Protein AF-A0AAW1YCJ4-F1 (afdb_monomer_lite)

Radius of gyration: 26.88 Å; chains: 1; bounding box: 49×48×68 Å

pLDDT: mean 75.42, std 14.74, range [35.38, 97.5]

Organism: Rubus argutus (NCBI:txid59490)

Structure (mmCIF, N/CA/C/O backbone):
data_AF-A0AAW1YCJ4-F1
#
_entry.id   AF-A0AAW1YCJ4-F1
#
loop_
_atom_site.group_PDB
_atom_site.id
_atom_site.type_symbol
_atom_site.label_atom_id
_atom_site.label_alt_id
_atom_site.label_comp_id
_atom_site.label_asym_id
_atom_site.label_entity_id
_atom_site.label_seq_id
_atom_site.pdbx_PDB_ins_code
_atom_site.Cartn_x
_atom_site.Cartn_y
_atom_site.Cartn_z
_atom_site.occupancy
_atom_site.B_iso_or_equiv
_atom_site.auth_seq_id
_atom_site.auth_comp_id
_atom_site.auth_asym_id
_atom_site.auth_atom_id
_atom_site.pdbx_PDB_model_num
ATOM 1 N N . MET A 1 1 ? -15.587 28.814 17.901 1.00 35.38 1 MET A N 1
ATOM 2 C CA . MET A 1 1 ? -14.704 28.420 19.012 1.00 35.38 1 MET A CA 1
ATOM 3 C C . MET A 1 1 ? -15.588 27.613 19.930 1.00 35.38 1 MET A C 1
ATOM 5 O O . MET A 1 1 ? -16.273 28.190 20.758 1.00 35.38 1 MET A O 1
ATOM 9 N N . GLU A 1 2 ? -15.748 26.332 19.601 1.00 38.03 2 GLU A N 1
ATOM 10 C CA . GLU A 1 2 ? -16.569 25.430 20.404 1.00 38.03 2 GLU A CA 1
ATOM 11 C C . GLU A 1 2 ? -15.737 25.008 21.605 1.00 38.03 2 GLU A C 1
ATOM 13 O O . GLU A 1 2 ? -14.583 24.598 21.477 1.00 38.03 2 GLU A O 1
ATOM 18 N N . ASP A 1 3 ? -16.332 25.284 22.752 1.00 40.31 3 ASP A N 1
ATOM 19 C CA . ASP A 1 3 ? -15.802 25.145 24.088 1.00 40.31 3 ASP A CA 1
ATOM 20 C C . ASP A 1 3 ? -15.390 23.690 24.331 1.00 40.31 3 ASP A C 1
ATOM 22 O O . ASP A 1 3 ? -16.190 22.767 24.164 1.00 40.31 3 ASP A O 1
ATOM 26 N N . LEU A 1 4 ? -14.122 23.493 24.691 1.00 43.03 4 LEU A N 1
ATOM 27 C CA . LEU A 1 4 ? -13.600 22.248 25.245 1.00 43.03 4 LEU A CA 1
ATOM 28 C C . LEU A 1 4 ? -14.215 22.105 26.638 1.00 43.03 4 LEU A C 1
ATOM 30 O O . LEU A 1 4 ? -13.541 22.348 27.635 1.00 43.03 4 LEU A O 1
ATOM 34 N N . SER A 1 5 ? -15.509 21.782 26.685 1.00 47.81 5 SER A N 1
ATOM 35 C CA . SER A 1 5 ? -16.250 21.572 27.920 1.00 47.81 5 SER A CA 1
ATOM 36 C C . SER A 1 5 ? -15.460 20.592 28.772 1.00 47.81 5 SER A C 1
ATOM 38 O O . SER A 1 5 ? -15.243 19.445 28.367 1.00 47.81 5 SER A O 1
ATOM 40 N N . GLU A 1 6 ? -14.974 21.115 29.893 1.00 52.53 6 GLU A N 1
ATOM 41 C CA . GLU A 1 6 ? -14.174 20.451 30.905 1.00 52.53 6 GLU A CA 1
ATOM 42 C C . GLU A 1 6 ? -14.609 18.991 31.049 1.00 52.53 6 GLU A C 1
ATOM 44 O O . GLU A 1 6 ? -15.739 18.691 31.434 1.00 52.53 6 GLU A O 1
ATOM 49 N N . ILE A 1 7 ? -13.709 18.065 30.708 1.00 55.66 7 ILE A N 1
ATOM 50 C CA . ILE A 1 7 ? -13.880 16.651 31.035 1.00 55.66 7 ILE A CA 1
ATOM 51 C C . ILE A 1 7 ? -13.683 16.563 32.547 1.00 55.66 7 ILE A C 1
ATOM 53 O O . ILE A 1 7 ? -12.591 16.289 33.046 1.00 55.66 7 ILE A O 1
ATOM 57 N N . GLU A 1 8 ? -14.741 16.878 33.284 1.00 51.66 8 GLU A N 1
ATOM 58 C CA . GLU A 1 8 ? -14.833 16.636 34.709 1.00 51.66 8 GLU A CA 1
ATOM 59 C C . GLU A 1 8 ? -14.819 15.114 34.881 1.00 51.66 8 GLU A C 1
ATOM 61 O O . GLU A 1 8 ? -15.822 14.421 34.689 1.00 51.66 8 GLU A O 1
ATOM 66 N N . ILE A 1 9 ? -13.638 14.560 35.169 1.00 59.78 9 ILE A N 1
ATOM 67 C CA . ILE A 1 9 ? -13.502 13.179 35.629 1.00 59.78 9 ILE A CA 1
ATOM 68 C C . ILE A 1 9 ? -14.198 13.146 36.988 1.00 59.78 9 ILE A C 1
ATOM 70 O O . ILE A 1 9 ? -13.589 13.429 38.019 1.00 59.78 9 ILE A O 1
ATOM 74 N N . GLY A 1 10 ? -15.507 12.889 36.976 1.00 56.84 10 GLY A N 1
ATOM 75 C CA . GLY A 1 10 ? -16.305 12.822 38.191 1.00 56.84 10 GLY A CA 1
ATOM 76 C C . GLY A 1 10 ? -15.645 11.851 39.167 1.00 56.84 10 GLY A C 1
ATOM 77 O O . GLY A 1 10 ? -15.229 10.759 38.772 1.00 56.84 10 GLY A O 1
ATOM 78 N N . SER A 1 11 ? -15.526 12.243 40.437 1.00 65.69 11 SER A N 1
ATOM 79 C CA . SER A 1 11 ? -14.757 11.509 41.457 1.00 65.69 11 SER A CA 1
ATOM 80 C C . SER A 1 11 ? -15.355 10.149 41.863 1.00 65.69 11 SER A C 1
ATOM 82 O O . SER A 1 11 ? -14.858 9.502 42.784 1.00 65.69 11 SER A O 1
ATOM 84 N N . SER A 1 12 ? -16.409 9.699 41.173 1.00 74.50 12 SER A N 1
ATOM 85 C CA . SER A 1 12 ? -17.064 8.412 41.375 1.00 74.50 12 SER A CA 1
ATOM 86 C C . SER A 1 12 ? -16.624 7.376 40.336 1.00 74.50 12 SER A C 1
ATOM 88 O O . SER A 1 12 ? -16.378 7.673 39.165 1.00 74.50 12 SER A O 1
ATOM 90 N N . VAL A 1 13 ? -16.593 6.113 40.757 1.00 77.56 13 VAL A N 1
ATOM 91 C CA . VAL A 1 13 ? -16.317 4.960 39.887 1.00 77.56 13 VAL A CA 1
ATOM 92 C C . VAL A 1 13 ? -17.329 4.876 38.733 1.00 77.56 13 VAL A C 1
ATOM 94 O O . VAL A 1 13 ? -16.962 4.512 37.619 1.00 77.56 13 VAL A O 1
ATOM 97 N N . GLU A 1 14 ? -18.584 5.280 38.952 1.00 80.12 14 GLU A N 1
ATOM 98 C CA . GLU A 1 14 ? -19.620 5.271 37.908 1.00 80.12 14 GLU A CA 1
ATOM 99 C C . GLU A 1 14 ? -19.409 6.333 36.823 1.00 80.12 14 GLU A C 1
ATOM 101 O O . GLU A 1 14 ? -19.688 6.067 35.654 1.00 80.12 14 GLU A O 1
ATOM 106 N N . SER A 1 15 ? -18.910 7.526 37.164 1.00 82.94 15 SER A N 1
ATOM 107 C CA . SER A 1 15 ? -18.580 8.555 36.164 1.00 82.94 15 SER A CA 1
ATOM 108 C C . SER A 1 15 ? -17.369 8.155 35.330 1.00 82.94 15 SER A C 1
ATOM 110 O O . SER A 1 15 ? -17.369 8.368 34.118 1.00 82.94 15 SER A O 1
ATOM 112 N N . PHE A 1 16 ? -16.379 7.505 35.948 1.00 85.25 16 PHE A N 1
ATOM 113 C CA . PHE A 1 16 ? -15.245 6.945 35.219 1.00 85.25 16 PHE A CA 1
ATOM 114 C C . PHE A 1 16 ? -15.681 5.830 34.260 1.00 85.25 16 PHE A C 1
ATOM 116 O O . PHE A 1 16 ? -15.295 5.847 33.094 1.00 85.25 16 PHE A O 1
ATOM 123 N N . GLN A 1 17 ? -16.537 4.905 34.709 1.00 87.56 17 GLN A N 1
ATOM 124 C CA . GLN A 1 17 ? -17.033 3.823 33.856 1.00 87.56 17 GLN A CA 1
ATOM 125 C C . GLN A 1 17 ? -17.807 4.361 32.645 1.00 87.56 17 GLN A C 1
ATOM 127 O O . GLN A 1 17 ? -17.512 3.982 31.516 1.00 87.56 17 GLN A O 1
ATOM 132 N N . LYS A 1 18 ? -18.715 5.324 32.858 1.00 89.38 18 LYS A N 1
ATOM 133 C CA . LYS A 1 18 ? -19.440 5.989 31.762 1.00 89.38 18 LYS A CA 1
ATOM 134 C C . LYS A 1 18 ? -18.503 6.686 30.780 1.00 89.38 18 LYS A C 1
ATOM 136 O O . LYS A 1 18 ? -18.738 6.639 29.579 1.00 89.38 18 LYS A O 1
ATOM 141 N N . PHE A 1 19 ? -17.439 7.326 31.266 1.00 89.62 19 PHE A N 1
ATOM 142 C CA . PHE A 1 19 ? -16.442 7.941 30.392 1.00 89.62 19 PHE A CA 1
ATOM 143 C C . PHE A 1 19 ? -15.709 6.898 29.540 1.00 89.62 19 PHE A C 1
ATOM 145 O O . PHE A 1 19 ? -15.552 7.093 28.335 1.00 89.62 19 PHE A O 1
ATOM 152 N N . VAL A 1 20 ? -15.296 5.779 30.140 1.00 91.94 20 VAL A N 1
ATOM 153 C CA . VAL A 1 20 ? -14.650 4.669 29.422 1.00 91.94 20 VAL A CA 1
ATOM 154 C C . VAL A 1 20 ? -15.582 4.089 28.358 1.00 91.94 20 VAL A C 1
ATOM 156 O O . VAL A 1 20 ? -15.143 3.853 27.231 1.00 91.94 20 VAL A O 1
ATOM 159 N N . ASP A 1 21 ? -16.862 3.919 28.681 1.00 93.44 21 ASP A N 1
ATOM 160 C CA . ASP A 1 21 ? -17.866 3.422 27.741 1.00 93.44 21 ASP A CA 1
ATOM 161 C C . ASP A 1 21 ? -18.061 4.401 26.568 1.00 93.44 21 ASP A C 1
ATOM 163 O O . ASP A 1 21 ? -18.008 3.986 25.409 1.00 93.44 21 ASP A O 1
ATOM 167 N N . SER A 1 22 ? -18.145 5.709 26.839 1.00 94.00 22 SER A N 1
ATOM 168 C CA . SER A 1 22 ? -18.222 6.748 25.799 1.00 94.00 22 SER A CA 1
ATOM 169 C C . SER A 1 22 ? -16.988 6.778 24.891 1.00 94.00 22 SER A C 1
ATOM 171 O O . SER A 1 22 ? -17.112 6.877 23.671 1.00 94.00 22 SER A O 1
ATOM 173 N N . GLN A 1 23 ? -15.779 6.669 25.455 1.00 96.12 23 GLN A N 1
ATOM 174 C CA . GLN A 1 23 ? -14.547 6.595 24.657 1.00 96.12 23 GLN A CA 1
ATOM 175 C C . GLN A 1 23 ? -14.527 5.334 23.791 1.00 96.12 23 GLN A C 1
ATOM 177 O O . GLN A 1 23 ? -14.135 5.376 22.624 1.00 96.12 23 GLN A O 1
ATOM 182 N N . ARG A 1 24 ? -14.994 4.207 24.335 1.00 95.62 24 ARG A N 1
ATOM 183 C CA . ARG A 1 24 ? -15.113 2.956 23.589 1.00 95.62 24 ARG A CA 1
ATOM 184 C C . ARG A 1 24 ? -16.055 3.117 22.397 1.00 95.62 24 ARG A C 1
ATOM 186 O O . ARG A 1 24 ? -15.674 2.724 21.295 1.00 95.62 24 ARG A O 1
ATOM 193 N N . GLU A 1 25 ? -17.237 3.695 22.589 1.00 96.25 25 GLU A N 1
ATOM 194 C CA . GLU A 1 25 ? -18.203 3.938 21.506 1.00 96.25 25 GLU A CA 1
ATOM 195 C C . GLU A 1 25 ? -17.657 4.884 20.431 1.00 96.25 25 GLU A C 1
ATOM 197 O O . GLU A 1 25 ? -17.811 4.616 19.233 1.00 96.25 25 GLU A O 1
ATOM 202 N N . LEU A 1 26 ? -16.953 5.942 20.843 1.00 96.25 26 LEU A N 1
ATOM 203 C CA . LEU A 1 26 ? -16.289 6.867 19.927 1.00 96.25 26 LEU A CA 1
ATOM 204 C C . LEU A 1 26 ? -15.269 6.134 19.047 1.00 96.25 26 LEU A C 1
ATOM 206 O O . LEU A 1 26 ? -15.311 6.261 17.823 1.00 96.25 26 LEU A O 1
ATOM 210 N N . PHE A 1 27 ? -14.388 5.328 19.648 1.00 97.06 27 PHE A N 1
ATOM 211 C CA . PHE A 1 27 ? -13.388 4.577 18.889 1.00 97.06 27 PHE A CA 1
ATOM 212 C C . PHE A 1 27 ? -14.021 3.576 17.922 1.00 97.06 27 PHE A C 1
ATOM 214 O O . PHE A 1 27 ? -13.554 3.456 16.792 1.00 97.06 27 PHE A O 1
ATOM 221 N N . HIS A 1 28 ? -15.095 2.888 18.322 1.00 97.50 28 HIS A N 1
ATOM 222 C CA . HIS A 1 28 ? -15.799 1.970 17.417 1.00 97.50 28 HIS A CA 1
ATOM 223 C C . HIS A 1 28 ? -16.393 2.727 16.222 1.00 97.50 28 HIS A C 1
ATOM 225 O O . HIS A 1 28 ? -16.199 2.314 15.081 1.00 97.50 28 HIS A O 1
ATOM 231 N N . SER A 1 29 ? -17.023 3.880 16.467 1.00 96.19 29 SER A N 1
ATOM 232 C CA . SER A 1 29 ? -17.588 4.718 15.402 1.00 96.19 29 SER A CA 1
ATOM 233 C C . SER A 1 29 ? -16.514 5.218 14.428 1.00 96.19 29 SER A C 1
ATOM 235 O O . SER A 1 29 ? -16.694 5.153 13.213 1.00 96.19 29 SER A O 1
ATOM 237 N N . GLN A 1 30 ? -15.361 5.655 14.943 1.00 97.06 30 GLN A N 1
ATOM 238 C CA . GLN A 1 30 ? -14.235 6.103 14.117 1.00 97.06 30 GLN A CA 1
ATOM 239 C C . GLN A 1 30 ? -13.641 4.969 13.273 1.00 97.06 30 GLN A C 1
ATOM 241 O O . GLN A 1 30 ? -13.305 5.175 12.105 1.00 97.06 30 GLN A O 1
ATOM 246 N N . ILE A 1 31 ? -13.523 3.764 13.836 1.00 95.69 31 ILE A N 1
ATOM 247 C CA . ILE A 1 31 ? -13.051 2.583 13.102 1.00 95.69 31 ILE A CA 1
ATOM 248 C C . ILE A 1 31 ? -14.015 2.248 11.958 1.00 95.69 31 ILE A C 1
ATOM 250 O O . ILE A 1 31 ? -13.563 2.021 10.832 1.00 95.69 31 ILE A O 1
ATOM 254 N N . ASP A 1 32 ? -15.324 2.281 12.208 1.00 96.62 32 ASP A N 1
ATOM 255 C CA . ASP A 1 32 ? -16.339 2.011 11.187 1.00 96.62 32 ASP A CA 1
ATOM 256 C C . ASP A 1 32 ? -16.290 3.030 10.038 1.00 96.62 32 ASP A C 1
ATOM 258 O O . ASP A 1 32 ? -16.412 2.671 8.860 1.00 96.62 32 ASP A O 1
ATOM 262 N N . GLU A 1 33 ? -16.090 4.312 10.350 1.00 96.25 33 GLU A N 1
ATOM 263 C CA . GLU A 1 33 ? -15.912 5.361 9.342 1.00 96.25 33 GLU A CA 1
ATOM 264 C C . GLU A 1 33 ? -14.638 5.159 8.520 1.00 96.25 33 GLU A C 1
ATOM 266 O O . GLU A 1 33 ? -14.688 5.189 7.285 1.00 96.25 33 GLU A O 1
ATOM 271 N N . LEU A 1 34 ? -13.509 4.877 9.176 1.00 93.81 34 LEU A N 1
ATOM 272 C CA . LEU A 1 34 ? -12.247 4.575 8.498 1.00 93.81 34 LEU A CA 1
ATOM 273 C C . LEU A 1 34 ? -12.391 3.368 7.567 1.00 93.81 34 LEU A C 1
ATOM 275 O O . LEU A 1 34 ? -11.945 3.412 6.417 1.00 93.81 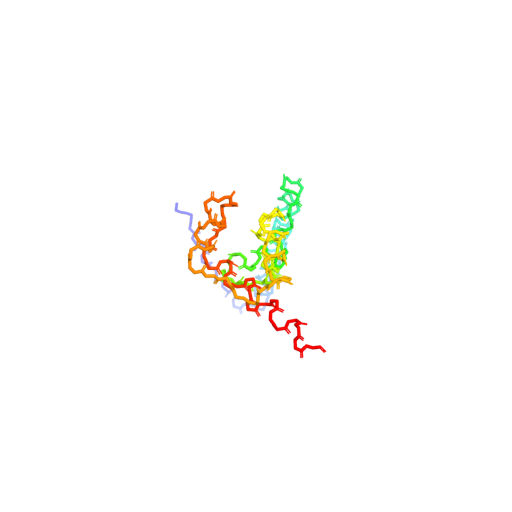34 LEU A O 1
ATOM 279 N N . GLN A 1 35 ? -13.072 2.313 8.015 1.00 92.88 35 GLN A N 1
ATOM 280 C CA . GLN A 1 35 ? -13.329 1.132 7.200 1.00 92.88 35 GLN A CA 1
ATOM 281 C C . GLN A 1 35 ? -14.182 1.470 5.969 1.00 92.88 35 GLN A C 1
ATOM 283 O O . GLN A 1 35 ? -13.859 1.035 4.859 1.00 92.88 35 GLN A O 1
ATOM 288 N N . LYS A 1 36 ? -15.234 2.285 6.124 1.00 95.50 36 LYS A N 1
ATOM 289 C CA . LYS A 1 36 ? -16.053 2.755 4.991 1.00 95.50 36 LYS A CA 1
ATOM 290 C C . LYS A 1 36 ? -15.223 3.540 3.980 1.00 95.50 36 LYS A C 1
ATOM 292 O O . LYS A 1 36 ? -15.371 3.313 2.775 1.00 95.50 36 LYS A O 1
ATOM 297 N N . ILE A 1 37 ? -14.346 4.429 4.444 1.00 93.44 37 ILE A N 1
ATOM 298 C CA . ILE A 1 37 ? -13.459 5.219 3.578 1.00 93.44 37 ILE A CA 1
ATOM 299 C C . ILE A 1 37 ? -12.520 4.297 2.801 1.00 93.44 37 ILE A C 1
ATOM 301 O O . ILE A 1 37 ? -12.466 4.381 1.574 1.00 93.44 37 ILE A O 1
ATOM 305 N N . VAL A 1 38 ? -11.843 3.374 3.487 1.00 91.25 38 VAL A N 1
ATOM 306 C CA . VAL A 1 38 ? -10.912 2.410 2.877 1.00 91.25 38 VAL A CA 1
ATOM 307 C C . VAL A 1 38 ? -11.603 1.562 1.810 1.00 91.25 38 VAL A C 1
ATOM 309 O O . VAL A 1 38 ? -11.104 1.437 0.689 1.00 91.25 38 VAL A O 1
ATOM 312 N N . VAL A 1 39 ? -12.787 1.023 2.116 1.00 92.12 39 VAL A N 1
ATOM 313 C CA . VAL A 1 39 ? -13.573 0.228 1.161 1.00 92.12 39 VAL A CA 1
ATOM 314 C C . VAL A 1 39 ? -13.995 1.074 -0.040 1.00 92.12 39 VAL A C 1
ATOM 316 O O . VAL A 1 39 ? -13.924 0.611 -1.179 1.00 92.12 39 VAL A O 1
ATOM 319 N N . THR A 1 40 ? -14.429 2.312 0.192 1.00 92.56 40 THR A N 1
ATOM 320 C CA . THR A 1 40 ? -14.865 3.219 -0.877 1.00 92.56 40 THR A CA 1
ATOM 321 C C . THR A 1 40 ? -13.706 3.594 -1.792 1.00 92.56 40 THR A C 1
ATOM 323 O O . THR A 1 40 ? -13.841 3.508 -3.011 1.00 92.56 40 THR A O 1
ATOM 326 N N . GLN A 1 41 ? -12.544 3.928 -1.231 1.00 87.12 41 GLN A N 1
ATOM 327 C CA . GLN A 1 41 ? -11.335 4.192 -2.007 1.00 87.12 41 GLN A CA 1
ATOM 328 C C . GLN A 1 41 ? -10.947 2.981 -2.848 1.00 87.12 41 GLN A C 1
ATOM 330 O O . GLN A 1 41 ? -10.743 3.131 -4.048 1.00 87.12 41 GLN A O 1
ATOM 335 N N . CYS A 1 42 ? -10.943 1.781 -2.262 1.00 88.94 42 CYS A N 1
ATOM 336 C CA . CYS A 1 42 ? -10.623 0.559 -2.995 1.00 88.94 42 CYS A CA 1
ATOM 337 C C . CYS A 1 42 ? -11.589 0.312 -4.166 1.00 88.94 42 CYS A C 1
ATOM 339 O O . CYS A 1 42 ? -11.158 -0.125 -5.230 1.00 88.94 42 CYS A O 1
ATOM 341 N N . LYS A 1 43 ? -12.883 0.624 -4.005 1.00 89.31 43 LYS A N 1
ATOM 342 C CA . LYS A 1 43 ? -13.876 0.534 -5.091 1.00 89.31 43 LYS A CA 1
ATOM 343 C C . LYS A 1 43 ? -13.643 1.564 -6.198 1.00 89.31 43 LYS A C 1
ATOM 345 O O . LYS A 1 43 ? -13.869 1.249 -7.360 1.00 89.31 43 LYS A O 1
ATOM 350 N N . LEU A 1 44 ? -13.229 2.782 -5.847 1.00 90.06 44 LEU A N 1
ATOM 351 C CA . LEU A 1 44 ? -13.034 3.876 -6.804 1.00 90.06 44 LEU A CA 1
ATOM 352 C C . LEU A 1 44 ? -11.705 3.781 -7.561 1.00 90.06 44 LEU A C 1
ATOM 354 O O . LEU A 1 44 ? -11.652 4.120 -8.739 1.00 90.06 44 LEU A O 1
ATOM 358 N N . THR A 1 45 ? -10.635 3.341 -6.899 1.00 84.88 45 THR A N 1
ATOM 359 C CA . THR A 1 45 ? -9.279 3.313 -7.473 1.00 84.88 45 THR A CA 1
ATOM 360 C C . THR A 1 45 ? -8.851 1.921 -7.928 1.00 84.88 45 THR A C 1
ATOM 362 O O . THR A 1 45 ? -7.866 1.795 -8.651 1.00 84.88 45 THR A O 1
ATOM 365 N N . GLY A 1 46 ? -9.547 0.869 -7.483 1.00 82.94 46 GLY A N 1
ATOM 366 C CA . GLY A 1 46 ? -9.132 -0.521 -7.683 1.00 82.94 46 GLY A CA 1
ATOM 367 C C . GLY A 1 46 ? -7.885 -0.919 -6.882 1.00 82.94 46 GLY A C 1
ATOM 368 O O . GLY A 1 46 ? -7.443 -2.061 -6.983 1.00 82.94 46 GLY A O 1
ATOM 369 N N . ALA A 1 47 ? -7.317 -0.009 -6.083 1.00 79.81 47 ALA A N 1
ATOM 370 C CA . ALA A 1 47 ? -6.110 -0.230 -5.297 1.00 79.81 47 ALA A CA 1
ATOM 371 C C . ALA A 1 47 ? -6.446 -0.350 -3.806 1.00 79.81 47 ALA A C 1
ATOM 373 O O . ALA A 1 47 ? -7.200 0.454 -3.260 1.00 79.81 47 ALA A O 1
ATOM 374 N N . ASN A 1 48 ? -5.853 -1.335 -3.127 1.00 81.88 48 ASN A N 1
ATOM 375 C CA . ASN A 1 48 ? -6.015 -1.509 -1.685 1.00 81.88 48 ASN A CA 1
ATOM 376 C C . ASN A 1 48 ? -5.105 -0.514 -0.928 1.00 81.88 48 ASN A C 1
ATOM 378 O O . ASN A 1 48 ? -3.879 -0.676 -0.978 1.00 81.88 48 ASN A O 1
ATOM 382 N N . PRO A 1 49 ? -5.656 0.473 -0.193 1.00 77.62 49 PRO A N 1
ATOM 383 C CA . PRO A 1 49 ? -4.856 1.470 0.523 1.00 77.62 49 PRO A CA 1
ATOM 384 C C . PRO A 1 49 ? -4.073 0.880 1.708 1.00 77.62 49 PRO A C 1
ATOM 386 O O . PRO A 1 49 ? -3.109 1.490 2.156 1.00 77.62 49 PRO A O 1
ATOM 389 N N . LEU A 1 50 ? -4.436 -0.320 2.179 1.00 81.19 50 LEU A N 1
ATOM 390 C CA . LEU A 1 50 ? -3.700 -1.074 3.202 1.00 81.19 50 LEU A CA 1
ATOM 391 C C . LEU A 1 50 ? -2.702 -2.079 2.603 1.00 81.19 50 LEU A C 1
ATOM 393 O O . LEU A 1 50 ? -2.129 -2.890 3.328 1.00 81.19 50 LEU A O 1
ATOM 397 N N . SER A 1 51 ? -2.511 -2.082 1.281 1.00 80.69 51 SER A N 1
ATOM 398 C CA . SER A 1 51 ? -1.507 -2.948 0.663 1.00 80.69 51 SER A CA 1
ATOM 399 C C . SER A 1 51 ? -0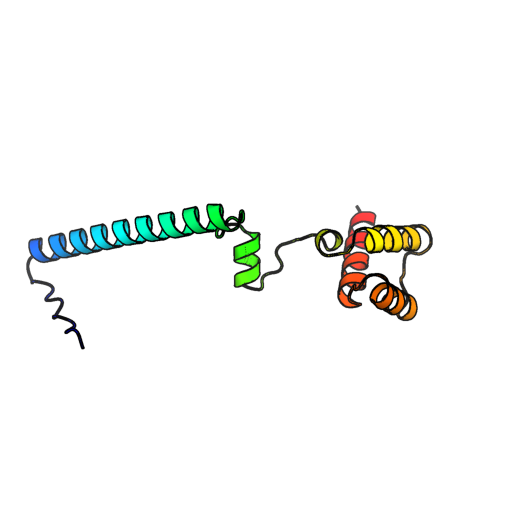.097 -2.544 1.086 1.00 80.69 51 SER A C 1
ATOM 401 O O . SER A 1 51 ? 0.215 -1.366 1.277 1.00 80.69 51 SER A O 1
ATOM 403 N N . GLN A 1 52 ? 0.779 -3.544 1.179 1.00 74.19 52 GLN A N 1
ATOM 404 C CA . GLN A 1 52 ? 2.180 -3.345 1.527 1.00 74.19 52 GLN A CA 1
ATOM 405 C C . GLN A 1 52 ? 2.869 -2.360 0.569 1.00 74.19 52 GLN A C 1
ATOM 407 O O . GLN A 1 52 ? 3.660 -1.547 1.025 1.00 74.19 52 GLN A O 1
ATOM 412 N N . GLU A 1 53 ? 2.526 -2.370 -0.724 1.00 69.12 53 GLU A N 1
ATOM 413 C CA . GLU A 1 53 ? 3.061 -1.420 -1.711 1.00 69.12 53 GLU A CA 1
ATOM 414 C C . GLU A 1 53 ? 2.692 0.037 -1.399 1.00 69.12 53 GLU A C 1
ATOM 416 O O . GLU A 1 53 ? 3.534 0.927 -1.513 1.00 69.12 53 GLU A O 1
ATOM 421 N N . MET A 1 54 ? 1.449 0.287 -0.978 1.00 73.19 54 MET A N 1
ATOM 422 C CA . MET A 1 54 ? 0.985 1.629 -0.618 1.00 73.19 54 MET A CA 1
ATOM 423 C C . MET A 1 54 ? 1.647 2.120 0.672 1.00 73.19 54 MET A C 1
ATOM 425 O O . MET A 1 54 ? 2.094 3.266 0.735 1.00 73.19 54 MET A O 1
ATOM 429 N N . ALA A 1 55 ? 1.781 1.244 1.673 1.00 76.88 55 ALA A N 1
ATOM 430 C CA . ALA A 1 55 ? 2.502 1.551 2.909 1.00 76.88 55 ALA A CA 1
ATOM 431 C C . ALA A 1 55 ? 3.993 1.829 2.648 1.00 76.88 55 ALA A C 1
ATOM 433 O O . ALA A 1 55 ? 4.552 2.782 3.191 1.00 76.88 55 ALA A O 1
ATOM 434 N N . ALA A 1 56 ? 4.617 1.041 1.768 1.00 74.62 56 ALA A N 1
ATOM 435 C CA . ALA A 1 56 ? 5.991 1.232 1.315 1.00 74.62 56 ALA A CA 1
ATOM 436 C C . ALA A 1 56 ? 6.180 2.615 0.681 1.00 74.62 56 ALA A C 1
ATOM 438 O O . ALA A 1 56 ? 7.078 3.359 1.069 1.00 74.62 56 ALA A O 1
ATOM 439 N N . GLY A 1 57 ? 5.285 2.980 -0.245 1.00 69.69 57 GLY A N 1
ATOM 440 C CA . GLY A 1 57 ? 5.306 4.271 -0.926 1.00 69.69 57 GLY A CA 1
ATOM 441 C C . GLY A 1 57 ? 5.149 5.451 0.033 1.00 69.69 57 GLY A C 1
ATOM 442 O O . GLY A 1 57 ? 5.916 6.407 -0.049 1.00 69.69 57 GLY A O 1
ATOM 443 N N . ALA A 1 58 ? 4.213 5.368 0.984 1.00 74.38 58 ALA A N 1
ATOM 444 C CA . ALA A 1 58 ? 3.986 6.422 1.977 1.00 74.38 58 ALA A CA 1
ATOM 445 C C . ALA A 1 58 ? 5.173 6.603 2.940 1.00 74.38 58 ALA A C 1
ATOM 447 O O . ALA A 1 58 ? 5.502 7.726 3.318 1.00 74.38 58 ALA A O 1
ATOM 448 N N . LEU A 1 59 ? 5.836 5.505 3.310 1.00 77.94 59 LEU A N 1
ATOM 449 C CA . LEU A 1 59 ? 6.997 5.513 4.204 1.00 77.94 59 LEU A CA 1
ATOM 450 C C . LEU A 1 59 ? 8.333 5.673 3.459 1.00 77.94 59 LEU A C 1
ATOM 452 O O . LEU A 1 59 ? 9.387 5.639 4.090 1.00 77.94 59 LEU A O 1
ATOM 456 N N . SER A 1 60 ? 8.308 5.848 2.131 1.00 68.06 60 SER A N 1
ATOM 457 C CA . SER A 1 60 ? 9.504 5.869 1.268 1.00 68.06 60 SER A CA 1
ATOM 458 C C . SER A 1 60 ? 10.416 4.643 1.449 1.00 68.06 60 SER A C 1
ATOM 460 O O . SER A 1 60 ? 11.631 4.7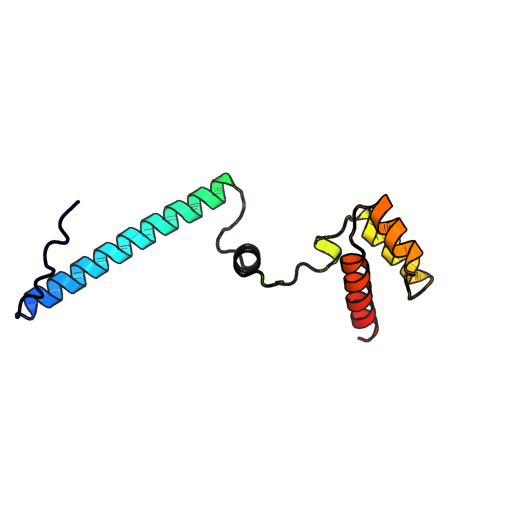18 1.266 1.00 68.06 60 SER A O 1
ATOM 462 N N . ILE A 1 61 ? 9.834 3.501 1.816 1.00 69.75 61 ILE A N 1
ATOM 463 C CA . ILE A 1 61 ? 10.533 2.225 1.957 1.00 69.75 61 ILE A CA 1
ATOM 464 C C . ILE A 1 61 ? 10.450 1.512 0.609 1.00 69.75 61 ILE A C 1
ATOM 466 O O . ILE A 1 61 ? 9.363 1.276 0.090 1.00 69.75 61 ILE A O 1
ATOM 470 N N . ASN A 1 62 ? 11.588 1.121 0.039 1.00 62.78 62 ASN A N 1
ATOM 471 C CA . ASN A 1 62 ? 11.606 0.316 -1.181 1.00 62.78 62 ASN A CA 1
ATOM 472 C C . ASN A 1 62 ? 11.258 -1.142 -0.854 1.00 62.78 62 ASN A C 1
ATOM 474 O O . ASN A 1 62 ? 12.134 -1.968 -0.602 1.00 62.78 62 ASN A O 1
ATOM 478 N N . ILE A 1 63 ? 9.966 -1.472 -0.864 1.00 59.75 63 ILE A N 1
ATOM 479 C CA . ILE A 1 63 ? 9.510 -2.862 -0.807 1.00 59.75 63 ILE A CA 1
ATOM 480 C C . ILE A 1 63 ? 9.472 -3.405 -2.234 1.00 59.75 63 ILE A C 1
ATOM 482 O O . ILE A 1 63 ? 8.467 -3.310 -2.928 1.00 59.75 63 ILE A O 1
ATOM 486 N N . GLY A 1 64 ? 10.614 -3.938 -2.667 1.00 53.88 64 GLY A N 1
ATOM 487 C CA . GLY A 1 64 ? 10.716 -5.105 -3.545 1.00 53.88 64 GLY A CA 1
ATOM 488 C C . GLY A 1 64 ? 9.798 -5.219 -4.767 1.00 53.88 64 GLY A C 1
ATOM 489 O O . GLY A 1 64 ? 9.473 -6.347 -5.133 1.00 53.88 64 GLY A O 1
ATOM 490 N N . LYS A 1 65 ? 9.432 -4.131 -5.457 1.00 51.78 65 LYS A N 1
ATOM 491 C CA . LYS A 1 65 ? 9.171 -4.259 -6.898 1.00 51.78 65 LYS A CA 1
ATOM 492 C C . LYS A 1 65 ? 10.506 -4.654 -7.497 1.00 51.78 65 LYS A C 1
ATOM 494 O O . LYS A 1 65 ? 11.477 -3.911 -7.345 1.00 51.78 65 LYS A O 1
ATOM 499 N N . ARG A 1 66 ? 10.605 -5.851 -8.087 1.00 52.66 66 ARG A N 1
ATOM 500 C CA . ARG A 1 66 ? 11.870 -6.237 -8.723 1.00 52.66 66 ARG A CA 1
ATOM 501 C C . ARG A 1 66 ? 12.178 -5.145 -9.752 1.00 52.66 66 ARG A C 1
ATOM 503 O O . ARG A 1 66 ? 11.233 -4.642 -10.356 1.00 52.66 66 ARG A O 1
ATOM 510 N N . PRO A 1 67 ? 13.442 -4.763 -9.995 1.00 52.69 67 PRO A N 1
ATOM 511 C CA . PRO A 1 67 ? 13.763 -3.698 -10.952 1.00 52.69 67 PRO A CA 1
ATOM 512 C C . PRO A 1 67 ? 13.068 -3.892 -12.311 1.00 52.69 67 PRO A C 1
ATOM 514 O O . PRO A 1 67 ? 12.681 -2.930 -12.962 1.00 52.69 67 PRO A O 1
ATOM 517 N N . ARG A 1 68 ? 12.801 -5.149 -12.690 1.00 52.16 68 ARG A N 1
ATOM 518 C CA . ARG A 1 68 ? 12.004 -5.553 -13.857 1.00 52.16 68 ARG A CA 1
ATOM 519 C C . ARG A 1 68 ? 10.554 -5.025 -13.887 1.00 52.16 68 ARG A C 1
ATOM 521 O O . ARG A 1 68 ? 10.024 -4.820 -14.964 1.00 52.16 68 ARG A O 1
ATOM 528 N N . ASP A 1 69 ? 9.902 -4.804 -12.748 1.00 55.62 69 ASP A N 1
ATOM 529 C CA . ASP A 1 69 ? 8.493 -4.384 -12.674 1.00 55.62 69 ASP A CA 1
ATOM 530 C C . ASP A 1 69 ? 8.351 -2.850 -12.799 1.00 55.62 69 ASP A C 1
ATOM 532 O O . ASP A 1 69 ? 7.257 -2.330 -13.005 1.00 55.62 69 ASP A O 1
ATOM 536 N N . LEU A 1 70 ? 9.472 -2.121 -12.697 1.00 56.12 70 LEU A N 1
ATOM 537 C CA . LEU A 1 70 ? 9.575 -0.666 -12.877 1.00 56.12 70 LEU A CA 1
ATOM 538 C C . LEU A 1 70 ? 10.168 -0.273 -14.239 1.00 56.12 70 LEU A C 1
ATOM 540 O O . LEU A 1 70 ? 10.198 0.912 -14.580 1.00 56.12 70 LEU A O 1
ATOM 544 N N . LEU A 1 71 ? 10.664 -1.245 -15.006 1.00 65.94 71 LEU A N 1
ATOM 545 C CA . LEU A 1 71 ? 11.327 -1.016 -16.284 1.00 65.94 71 LEU A CA 1
ATOM 546 C C . LEU A 1 71 ? 10.413 -1.385 -17.450 1.00 65.94 71 LEU A C 1
ATOM 548 O O . LEU A 1 71 ? 9.637 -2.334 -17.403 1.00 65.94 71 LEU A O 1
ATOM 552 N N . ASN A 1 72 ? 10.531 -0.626 -18.538 1.00 71.19 72 ASN A N 1
ATOM 553 C CA . ASN A 1 72 ? 9.842 -0.931 -19.785 1.00 71.19 72 ASN A CA 1
ATOM 554 C C . ASN A 1 72 ? 10.208 -2.365 -20.241 1.00 71.19 72 ASN A C 1
ATOM 556 O O . ASN A 1 72 ? 11.402 -2.652 -20.365 1.00 71.19 72 ASN A O 1
ATOM 560 N N . PRO A 1 73 ? 9.239 -3.245 -20.565 1.00 74.56 73 PRO A N 1
ATOM 561 C CA . PRO A 1 73 ? 9.510 -4.615 -21.016 1.00 74.56 73 PRO A CA 1
ATOM 562 C C . PRO A 1 73 ? 10.497 -4.701 -22.187 1.00 74.56 73 PRO A C 1
ATOM 564 O O . PRO A 1 73 ? 11.308 -5.622 -22.265 1.00 74.56 73 PRO A O 1
ATOM 567 N N . LYS A 1 74 ? 10.487 -3.704 -23.083 1.00 78.19 74 LYS A N 1
ATOM 568 C CA . LYS A 1 74 ? 11.446 -3.618 -24.196 1.00 78.19 74 LYS A CA 1
ATOM 569 C C . LYS A 1 74 ? 12.874 -3.350 -23.715 1.00 78.19 74 LYS A C 1
ATOM 571 O O . LYS A 1 74 ? 13.812 -3.900 -24.282 1.00 78.19 74 LYS A O 1
ATOM 576 N N . ALA A 1 75 ? 13.029 -2.543 -22.666 1.00 79.12 75 ALA A N 1
ATOM 577 C CA . ALA A 1 75 ? 14.325 -2.260 -22.059 1.00 79.12 75 ALA A CA 1
ATOM 578 C C . ALA A 1 75 ? 14.901 -3.509 -21.387 1.00 79.12 75 ALA A C 1
ATOM 580 O O . ALA A 1 75 ? 16.093 -3.762 -21.503 1.00 79.12 75 ALA A O 1
ATOM 581 N N . ILE A 1 76 ? 14.051 -4.309 -20.738 1.00 78.75 76 ILE A N 1
ATOM 582 C CA . ILE A 1 76 ? 14.451 -5.557 -20.075 1.00 78.75 76 ILE A CA 1
ATOM 583 C C . ILE A 1 76 ? 14.972 -6.560 -21.101 1.00 78.75 76 ILE A C 1
ATOM 585 O O . ILE A 1 76 ? 16.092 -7.039 -20.958 1.00 78.75 76 ILE A O 1
ATOM 589 N N . ASN A 1 77 ? 14.217 -6.806 -22.176 1.00 81.38 77 ASN A N 1
ATOM 590 C CA . ASN A 1 77 ? 14.642 -7.717 -23.242 1.00 81.38 77 ASN A CA 1
ATOM 591 C C . ASN A 1 77 ? 15.965 -7.270 -23.882 1.00 81.38 77 ASN A C 1
ATOM 593 O O . ASN A 1 77 ? 16.825 -8.094 -24.195 1.00 81.38 77 ASN A O 1
ATOM 597 N N . TYR A 1 78 ? 16.149 -5.959 -24.058 1.00 81.69 78 TYR A N 1
ATOM 598 C CA . TYR A 1 78 ? 17.387 -5.404 -24.594 1.00 81.69 78 TYR A CA 1
ATOM 599 C C . TYR A 1 78 ? 18.563 -5.572 -23.621 1.00 81.69 78 TYR A C 1
ATOM 601 O O . TYR A 1 78 ? 19.626 -6.039 -24.025 1.00 81.69 78 TYR A O 1
ATOM 609 N N . MET A 1 79 ? 18.376 -5.264 -22.332 1.00 79.31 79 MET A N 1
ATOM 610 C CA . MET A 1 79 ? 19.406 -5.463 -21.305 1.00 79.31 79 MET A CA 1
ATOM 611 C C . MET A 1 79 ? 19.789 -6.941 -21.158 1.00 79.31 79 MET A C 1
ATOM 613 O O . MET A 1 79 ? 20.974 -7.240 -21.078 1.00 79.31 79 MET A O 1
ATOM 617 N N . GLN A 1 80 ? 18.826 -7.866 -21.209 1.00 79.81 80 GLN A N 1
ATOM 618 C CA . GLN A 1 80 ? 19.085 -9.313 -21.200 1.00 79.81 80 GLN A CA 1
ATOM 619 C C . GLN A 1 80 ? 19.835 -9.785 -22.452 1.00 79.81 80 GLN A C 1
ATOM 621 O O . GLN A 1 80 ? 20.724 -10.629 -22.356 1.00 79.81 80 GLN A O 1
ATOM 626 N N . SER A 1 81 ? 19.518 -9.220 -23.621 1.00 80.12 81 SER A N 1
ATOM 627 C CA . SER A 1 81 ? 20.234 -9.521 -24.869 1.00 80.12 81 SER A CA 1
ATOM 628 C C . SER A 1 81 ? 21.690 -9.057 -24.810 1.00 80.12 81 SER A C 1
ATOM 630 O O . SER A 1 81 ? 22.577 -9.777 -25.258 1.00 80.12 81 SER A O 1
ATOM 632 N N . ILE A 1 82 ? 21.952 -7.883 -24.219 1.00 76.56 82 ILE A N 1
ATOM 633 C CA . ILE A 1 82 ? 23.322 -7.417 -23.964 1.00 76.56 82 ILE A CA 1
ATOM 634 C C . ILE A 1 82 ? 24.016 -8.336 -22.958 1.00 76.56 82 ILE A C 1
ATOM 636 O O . ILE A 1 82 ? 25.138 -8.759 -23.218 1.00 76.56 82 ILE A O 1
ATOM 640 N N . PHE A 1 83 ? 23.346 -8.682 -21.856 1.00 73.81 83 PHE A N 1
ATOM 641 C CA . PHE A 1 83 ? 23.918 -9.522 -20.803 1.00 73.81 83 PHE A 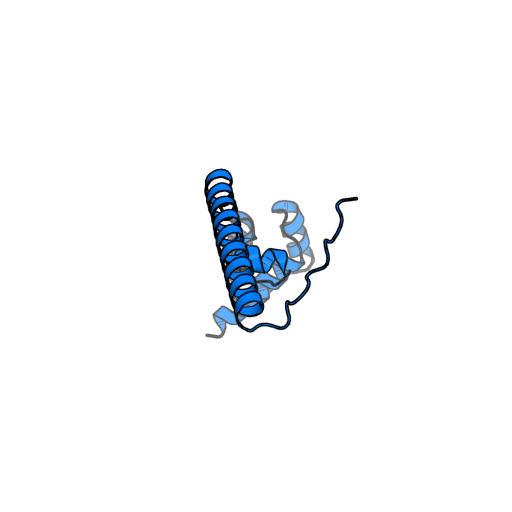CA 1
ATOM 642 C C . PHE A 1 83 ? 24.264 -10.934 -21.295 1.00 73.81 83 PHE A C 1
ATOM 644 O O . PHE A 1 83 ? 25.294 -11.479 -20.934 1.00 73.81 83 PHE A O 1
ATOM 651 N N . SER A 1 84 ? 23.479 -11.481 -22.228 1.00 75.88 84 SER A N 1
ATOM 652 C CA . SER A 1 84 ? 23.773 -12.770 -22.880 1.00 75.88 84 SER A CA 1
ATOM 653 C C . SER A 1 84 ? 25.092 -12.775 -23.669 1.00 75.88 84 SER A C 1
ATOM 655 O O . SER A 1 84 ? 25.599 -13.839 -24.015 1.00 75.88 84 SER A O 1
ATOM 657 N N . ILE A 1 85 ? 25.619 -11.595 -24.007 1.00 76.94 85 ILE A N 1
ATOM 658 C CA . ILE A 1 85 ? 26.834 -11.410 -24.812 1.00 76.94 85 ILE A CA 1
ATOM 659 C C . ILE A 1 85 ? 27.968 -10.819 -23.958 1.00 76.94 85 ILE A C 1
ATOM 661 O O . ILE A 1 85 ? 29.144 -11.012 -24.273 1.00 76.94 85 ILE A O 1
ATOM 665 N N . LYS A 1 86 ? 27.635 -10.067 -22.902 1.00 76.50 86 LYS A N 1
ATOM 666 C CA . LYS A 1 86 ? 28.584 -9.317 -22.080 1.00 76.50 86 LYS A CA 1
ATOM 667 C C . LYS A 1 86 ? 27.992 -8.969 -20.712 1.00 76.50 86 LYS A C 1
ATOM 669 O O . LYS A 1 86 ? 27.025 -8.216 -20.636 1.00 76.50 86 LYS A O 1
ATOM 674 N N . ASP A 1 87 ? 28.698 -9.333 -19.647 1.00 71.31 87 ASP A N 1
ATOM 675 C CA . ASP A 1 87 ? 28.262 -9.126 -18.252 1.00 71.31 87 ASP A CA 1
ATOM 676 C C . ASP A 1 87 ? 28.309 -7.657 -17.770 1.00 71.31 87 ASP A C 1
ATOM 678 O O . ASP A 1 87 ? 28.014 -7.346 -16.619 1.00 71.31 87 ASP A O 1
ATOM 682 N N . ALA A 1 88 ? 28.687 -6.704 -18.632 1.00 73.69 88 ALA A N 1
ATOM 683 C CA . ALA A 1 88 ? 28.884 -5.306 -18.246 1.00 73.69 88 ALA A CA 1
ATOM 684 C C . ALA A 1 88 ? 28.320 -4.296 -19.256 1.00 73.69 88 ALA A C 1
ATOM 686 O O . ALA A 1 88 ? 28.731 -4.250 -20.421 1.00 73.69 88 ALA A O 1
ATOM 687 N N . ILE A 1 89 ? 27.475 -3.378 -18.771 1.00 76.94 89 ILE A N 1
ATOM 688 C CA . ILE A 1 89 ? 26.955 -2.232 -19.536 1.00 76.94 89 ILE A CA 1
ATOM 689 C C . ILE A 1 89 ? 27.826 -0.996 -19.279 1.00 76.94 89 ILE A C 1
ATOM 691 O O . ILE A 1 89 ? 28.040 -0.564 -18.146 1.00 76.94 89 ILE A O 1
ATOM 695 N N . THR A 1 90 ? 28.325 -0.384 -20.348 1.00 81.88 90 THR A N 1
ATOM 696 C CA . THR A 1 90 ? 29.123 0.844 -20.302 1.00 81.88 90 THR A CA 1
ATOM 697 C C . THR A 1 90 ? 28.268 2.082 -20.034 1.00 81.88 90 THR A C 1
ATOM 699 O O . THR A 1 90 ? 27.061 2.133 -20.275 1.00 81.88 90 THR A O 1
ATOM 702 N N . LYS A 1 91 ? 28.924 3.172 -19.617 1.00 81.31 91 LYS A N 1
ATOM 703 C CA . LYS A 1 91 ? 28.280 4.483 -19.429 1.00 81.31 91 LYS A CA 1
ATOM 704 C C . LYS A 1 91 ? 27.605 5.015 -20.702 1.00 81.31 91 LYS A C 1
ATOM 706 O O . LYS A 1 91 ? 26.645 5.775 -20.598 1.00 81.31 91 LYS A O 1
ATOM 711 N N . LYS A 1 92 ? 2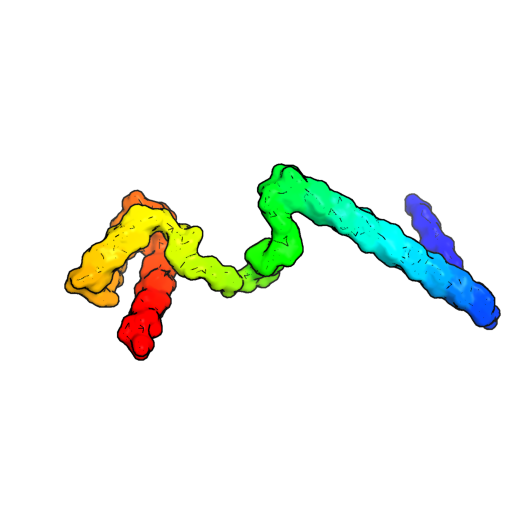8.103 4.641 -21.886 1.00 82.38 92 LYS A N 1
ATOM 712 C CA . LYS A 1 92 ? 27.508 5.016 -23.175 1.00 82.38 92 LYS A CA 1
ATOM 713 C C . LYS A 1 92 ? 26.206 4.245 -23.414 1.00 82.38 92 LYS A C 1
ATOM 715 O O . LYS A 1 92 ? 25.180 4.876 -23.630 1.00 82.38 92 LYS A O 1
ATOM 720 N N . GLU A 1 93 ? 26.238 2.924 -23.268 1.00 79.19 93 GLU A N 1
ATOM 721 C CA . GLU A 1 93 ? 25.069 2.045 -23.435 1.00 79.19 93 GLU A CA 1
ATOM 722 C C . GLU A 1 93 ? 23.963 2.369 -22.421 1.00 79.19 93 GLU A C 1
ATOM 724 O O . GLU A 1 93 ? 22.786 2.387 -22.760 1.00 79.19 93 GLU A O 1
ATOM 729 N N . SER A 1 94 ? 24.327 2.733 -21.187 1.00 79.94 94 SER A N 1
ATOM 730 C CA . SER A 1 94 ? 23.355 3.170 -20.179 1.00 79.94 94 SER A CA 1
ATOM 731 C C . SER A 1 94 ? 22.645 4.482 -20.555 1.00 79.94 94 SER A C 1
ATOM 733 O O . SER A 1 94 ? 21.450 4.636 -20.302 1.00 79.94 94 SER A O 1
ATOM 735 N N . ARG A 1 95 ? 23.346 5.426 -21.201 1.00 80.81 95 ARG A N 1
ATOM 736 C CA . ARG A 1 95 ? 22.727 6.657 -21.730 1.00 80.81 95 ARG A CA 1
ATOM 737 C C . ARG A 1 95 ? 21.837 6.376 -22.937 1.00 80.81 95 ARG A C 1
ATOM 739 O O . ARG A 1 95 ? 20.805 7.018 -23.082 1.00 80.81 95 ARG A O 1
ATOM 746 N N . GLU A 1 96 ? 22.225 5.426 -23.777 1.00 81.69 96 GLU A N 1
ATOM 747 C CA . GLU A 1 96 ? 21.453 5.009 -24.948 1.00 81.69 96 GLU A CA 1
ATOM 748 C C . GLU A 1 96 ? 20.154 4.304 -24.542 1.00 81.69 96 GLU A C 1
ATOM 750 O O . GLU A 1 96 ? 19.080 4.690 -24.992 1.00 81.69 96 GLU A O 1
ATOM 755 N N . LEU A 1 97 ? 20.232 3.393 -23.569 1.00 81.25 97 LEU A N 1
ATOM 756 C CA . LEU A 1 97 ? 19.075 2.806 -22.890 1.00 81.25 97 LEU A CA 1
ATOM 757 C C . LEU A 1 97 ? 18.136 3.882 -22.336 1.00 81.25 97 LEU A C 1
ATOM 759 O O . LEU A 1 97 ? 16.919 3.798 -22.502 1.00 81.25 97 LEU A O 1
ATOM 763 N N . SER A 1 98 ? 18.706 4.912 -21.708 1.00 79.12 98 SER A N 1
ATOM 764 C CA . SER A 1 98 ? 17.938 6.024 -21.154 1.00 79.12 98 SER A CA 1
ATOM 765 C C . SER A 1 98 ? 17.194 6.817 -22.223 1.00 79.12 98 SER A C 1
ATOM 767 O O . SER A 1 98 ? 16.000 7.073 -22.076 1.00 79.12 98 SER A O 1
ATOM 769 N N . ALA A 1 99 ? 17.865 7.135 -23.329 1.00 81.44 99 ALA A N 1
ATOM 770 C CA . ALA A 1 99 ? 17.269 7.857 -24.446 1.00 81.44 99 ALA A CA 1
ATOM 771 C C . ALA A 1 99 ? 16.207 7.028 -25.190 1.00 81.44 99 ALA A C 1
ATOM 773 O O . ALA A 1 99 ? 15.190 7.568 -25.614 1.00 81.44 99 ALA A O 1
ATOM 774 N N . GLN A 1 100 ? 16.434 5.723 -25.346 1.00 81.31 100 GLN A N 1
ATOM 775 C CA . GLN A 1 100 ? 15.587 4.850 -26.158 1.00 81.31 100 GLN A CA 1
ATOM 776 C C . GLN A 1 100 ? 14.367 4.315 -25.400 1.00 81.31 100 GLN A C 1
ATOM 778 O O . GLN A 1 100 ? 13.302 4.135 -25.991 1.00 81.31 100 GLN A O 1
ATOM 783 N N . PHE A 1 101 ? 14.508 4.056 -24.097 1.00 79.62 101 PHE A N 1
ATOM 784 C CA . PHE A 1 101 ? 13.474 3.392 -23.300 1.00 79.62 101 PHE A CA 1
ATOM 785 C C . PHE A 1 101 ? 12.995 4.196 -22.089 1.00 79.62 101 PHE A C 1
ATOM 787 O O . PHE A 1 101 ? 12.136 3.710 -21.353 1.00 79.62 101 PHE A O 1
ATOM 794 N N . GLY A 1 102 ? 13.526 5.405 -21.875 1.00 75.44 102 GLY A N 1
ATOM 795 C CA . GLY A 1 102 ? 13.136 6.271 -20.760 1.00 75.44 102 GLY A CA 1
ATOM 796 C C . GLY A 1 102 ? 13.588 5.759 -19.391 1.00 75.44 102 GLY A C 1
ATOM 797 O O . GLY A 1 102 ? 13.031 6.160 -18.375 1.00 75.44 102 GLY A O 1
ATOM 798 N N . VAL A 1 103 ? 14.571 4.856 -19.348 1.00 79.44 103 VAL A N 1
ATOM 799 C CA . VAL A 1 103 ? 15.095 4.282 -18.099 1.00 79.44 103 VAL A CA 1
ATOM 800 C C . VAL A 1 103 ? 16.211 5.152 -17.523 1.00 79.44 103 VAL A C 1
ATOM 802 O O . VAL A 1 103 ? 16.976 5.777 -18.253 1.00 79.44 103 VAL A O 1
ATOM 805 N N . THR A 1 104 ? 16.351 5.222 -16.205 1.00 78.00 104 THR A N 1
ATOM 806 C CA . THR A 1 104 ? 17.452 5.972 -15.584 1.00 78.00 104 THR A CA 1
ATOM 807 C C . THR A 1 104 ? 18.721 5.125 -15.495 1.00 78.00 104 THR A C 1
ATOM 809 O O . THR A 1 104 ? 18.679 3.904 -15.365 1.00 78.00 104 THR A O 1
ATOM 812 N N . VAL A 1 105 ? 19.885 5.782 -15.495 1.00 73.62 105 VAL A N 1
ATOM 813 C CA . VAL A 1 105 ? 21.193 5.121 -15.303 1.00 73.62 105 VAL A CA 1
ATOM 814 C C . VAL A 1 105 ? 21.246 4.342 -13.978 1.00 73.62 105 VAL A C 1
ATOM 816 O O . VAL A 1 105 ? 21.920 3.318 -13.885 1.00 73.62 105 VAL A O 1
ATOM 819 N N . SER A 1 106 ? 20.532 4.811 -12.952 1.00 75.00 106 SER A N 1
ATOM 820 C CA . SER A 1 106 ? 20.416 4.126 -11.662 1.00 75.00 106 SER A CA 1
ATOM 821 C C . SER A 1 106 ? 19.641 2.814 -11.783 1.00 75.00 106 SER A C 1
ATOM 823 O O . SER A 1 106 ? 20.138 1.792 -11.324 1.00 75.00 106 SER A O 1
ATOM 825 N N . GLN A 1 107 ? 18.506 2.811 -12.491 1.00 74.25 107 GLN A N 1
ATOM 826 C CA . GLN A 1 107 ? 17.722 1.594 -12.737 1.00 74.25 107 GLN A CA 1
ATOM 827 C C . GLN A 1 107 ? 18.490 0.553 -13.565 1.00 74.25 107 GLN A C 1
ATOM 829 O O . GLN A 1 107 ? 18.392 -0.639 -13.296 1.00 74.25 107 GLN A O 1
ATOM 834 N N . VAL A 1 108 ? 19.295 0.991 -14.542 1.00 74.94 108 VAL A N 1
ATOM 835 C CA . VAL A 1 108 ? 20.164 0.089 -15.324 1.00 74.94 108 VAL A CA 1
ATOM 836 C C . VAL A 1 108 ? 21.215 -0.578 -14.428 1.00 74.94 108 VAL A C 1
ATOM 838 O O . VAL A 1 108 ? 21.482 -1.766 -14.570 1.00 74.94 108 VAL A O 1
ATOM 841 N N . ARG A 1 109 ? 21.803 0.163 -13.479 1.00 75.62 109 ARG A N 1
ATOM 842 C CA . ARG A 1 109 ? 22.778 -0.395 -12.525 1.00 75.62 109 ARG A CA 1
ATOM 843 C C . ARG A 1 109 ? 22.149 -1.350 -11.522 1.00 75.62 109 ARG A C 1
ATOM 845 O O . ARG A 1 109 ? 22.723 -2.394 -11.245 1.00 75.62 109 ARG A O 1
ATOM 852 N N . GLU A 1 110 ? 20.986 -0.995 -10.998 1.00 75.50 110 GLU A N 1
ATOM 853 C CA . GLU A 1 110 ? 20.249 -1.836 -10.057 1.00 75.50 110 GLU A CA 1
ATOM 854 C C . GLU A 1 110 ? 19.816 -3.156 -10.710 1.00 75.50 110 GLU A C 1
ATOM 856 O O . GLU A 1 110 ? 19.946 -4.214 -10.099 1.00 75.50 110 GLU A O 1
ATOM 861 N N . PHE A 1 111 ? 19.412 -3.120 -11.987 1.00 75.00 111 PHE A N 1
ATOM 862 C CA . PHE A 1 111 ? 19.148 -4.326 -12.771 1.00 75.00 111 PHE A CA 1
ATOM 863 C C . PHE A 1 111 ? 20.384 -5.230 -12.874 1.00 75.00 111 PHE A C 1
ATOM 865 O O . PHE A 1 111 ? 20.267 -6.431 -12.652 1.00 75.00 111 PHE A O 1
ATOM 872 N N . LEU A 1 112 ? 21.567 -4.678 -13.160 1.00 72.12 112 LEU A N 1
ATOM 873 C CA . LEU A 1 112 ? 22.799 -5.473 -13.259 1.00 72.12 112 LEU A CA 1
ATOM 874 C C . LEU A 1 112 ? 23.174 -6.141 -11.936 1.00 72.12 112 LEU A C 1
ATOM 876 O O . LEU A 1 112 ? 23.426 -7.336 -11.924 1.00 72.12 112 LEU A O 1
ATOM 880 N N . ILE A 1 113 ? 23.138 -5.396 -10.827 1.00 74.12 113 ILE A N 1
ATOM 881 C CA . ILE A 1 113 ? 23.489 -5.922 -9.497 1.00 74.12 113 ILE A CA 1
ATOM 882 C C . ILE A 1 113 ? 22.567 -7.084 -9.107 1.00 74.12 113 ILE A C 1
ATOM 884 O O . ILE A 1 113 ? 23.028 -8.088 -8.576 1.00 74.12 113 ILE A O 1
ATOM 888 N N . VAL A 1 114 ? 21.265 -6.962 -9.381 1.00 69.31 114 VAL A N 1
ATOM 889 C CA . VAL A 1 114 ? 20.294 -8.017 -9.056 1.00 69.31 114 VAL A CA 1
ATOM 890 C C . VAL A 1 114 ? 20.477 -9.257 -9.936 1.00 69.31 114 VAL A C 1
ATOM 892 O O . VAL A 1 114 ? 20.359 -10.364 -9.423 1.00 69.31 114 VAL A O 1
ATOM 895 N N . ASN A 1 115 ? 20.770 -9.100 -11.233 1.00 66.19 115 ASN A N 1
ATOM 896 C CA . ASN A 1 115 ? 20.961 -10.248 -12.130 1.00 66.19 115 ASN A CA 1
ATOM 897 C C . ASN A 1 115 ? 22.294 -10.974 -11.872 1.00 66.19 115 ASN A C 1
ATOM 899 O O . ASN A 1 115 ? 22.310 -12.199 -11.937 1.00 66.19 115 ASN A O 1
ATOM 903 N N . ASP A 1 116 ? 23.366 -10.262 -11.505 1.00 62.00 116 ASP A N 1
ATOM 904 C CA . ASP A 1 116 ? 24.638 -10.886 -11.098 1.00 62.00 116 ASP A CA 1
ATOM 905 C C . ASP A 1 116 ? 24.450 -11.789 -9.865 1.00 62.00 116 ASP A C 1
ATOM 907 O O . ASP A 1 116 ? 24.940 -12.914 -9.822 1.00 62.00 116 ASP A O 1
ATOM 911 N N . GLN A 1 117 ? 23.659 -11.345 -8.879 1.00 55.38 117 GLN A N 1
ATOM 912 C CA . GLN A 1 117 ? 23.384 -12.136 -7.671 1.00 55.38 117 GLN A CA 1
ATOM 913 C C . GLN A 1 117 ? 22.462 -13.346 -7.894 1.00 55.38 117 GLN A C 1
ATOM 915 O O . GLN A 1 117 ? 22.455 -14.258 -7.065 1.00 55.38 117 GLN A O 1
ATOM 920 N N . GLU A 1 118 ? 21.670 -13.373 -8.971 1.00 54.53 118 GLU A N 1
ATOM 921 C CA . GLU A 1 118 ? 20.880 -14.557 -9.343 1.00 54.53 118 GLU A CA 1
ATOM 922 C C . GLU A 1 118 ? 21.712 -15.606 -10.108 1.00 54.53 118 GLU A C 1
ATOM 924 O O . GLU A 1 118 ? 21.309 -16.766 -10.133 1.00 54.53 118 GLU A O 1
ATOM 929 N N . LEU A 1 119 ? 22.872 -15.242 -10.675 1.00 50.59 119 LEU A N 1
ATOM 930 C CA . LEU A 1 119 ? 23.786 -16.158 -11.381 1.00 50.59 119 LEU A CA 1
ATOM 931 C C . LEU A 1 119 ? 24.788 -16.880 -10.464 1.00 50.59 119 LEU A C 1
ATOM 933 O O . LEU A 1 119 ? 25.330 -17.912 -10.852 1.00 50.59 119 LEU A O 1
ATOM 937 N N . GLU A 1 120 ? 25.021 -16.375 -9.249 1.00 46.38 120 GLU A N 1
ATOM 938 C CA . GLU A 1 120 ? 25.890 -17.008 -8.239 1.00 46.38 120 GLU A CA 1
ATOM 939 C C . GLU A 1 120 ? 25.162 -18.019 -7.319 1.00 46.38 120 GLU A C 1
ATOM 941 O O . GLU A 1 120 ? 25.746 -18.501 -6.344 1.00 46.38 120 GLU A O 1
ATOM 946 N N . LYS A 1 121 ? 23.899 -18.361 -7.607 1.00 41.97 121 LYS A N 1
ATOM 947 C CA . LYS A 1 121 ? 23.121 -19.401 -6.906 1.00 41.97 121 LYS A CA 1
ATOM 948 C C 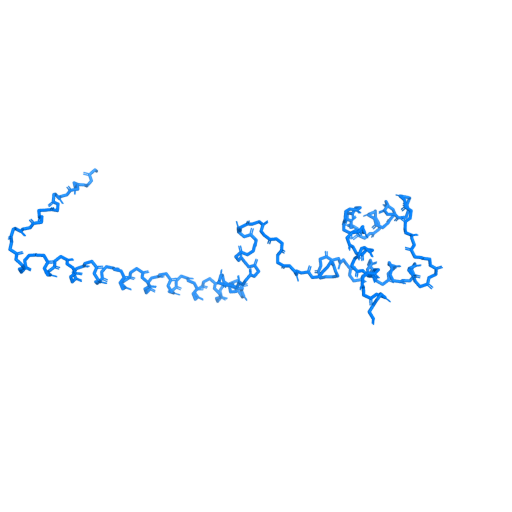. LYS A 1 121 ? 22.903 -20.636 -7.767 1.00 41.97 121 LYS A C 1
ATOM 950 O O . LYS A 1 121 ? 22.939 -21.738 -7.176 1.00 41.97 121 LYS A O 1
#

Sequence (121 aa):
MEDLSEIEIGSSVESFQKFVDSQRELFHSQIDELQKIVVTQCKLTGANPLSQEMAAGALSINIGKRPRDLLNPKAINYMQSIFSIKDAITKKESRELSAQFGVTVSQVREFLIVNDQELEK

Foldseek 3Di:
DDDPPDPPCDPDPVSVVVVVVVVVVVVVVVVVVVVVVQVVCCVVVVDRCPDPVNVCVVVVNPDDPQLCNVFDVVLVVVLVVVCVVPLDDDPVNLVVSCVPGVDHSVSSVSNSVVVVVVVVD

Secondary structure (DSSP, 8-state):
----------SSHHHHHHHHHHHHHHHHHHHHHHHHHHHHHHHHHSS-TTSHHHHHHHTT------HHHHS-HHHHHHHHHHHTT-S---HHHHHHHHHHH---HHHHHHHHHHHHHHH--